Protein AF-A0A2S9FFN8-F1 (afdb_monomer_lite)

pLDDT: mean 70.82, std 11.22, range [46.5, 88.94]

Structure (m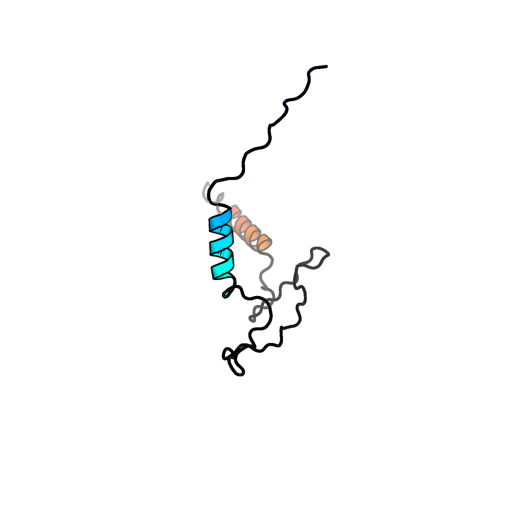mCIF, N/CA/C/O backbone):
data_AF-A0A2S9FFN8-F1
#
_entry.id   AF-A0A2S9FFN8-F1
#
loop_
_atom_site.group_PDB
_atom_site.id
_atom_site.type_symbol
_atom_site.label_atom_id
_atom_site.label_alt_id
_atom_site.label_comp_id
_atom_site.label_asym_id
_atom_site.label_entity_id
_atom_site.label_seq_id
_atom_site.pdbx_PDB_ins_code
_atom_site.Cartn_x
_atom_site.Cartn_y
_atom_site.Cartn_z
_atom_site.occupancy
_atom_site.B_iso_or_equiv
_atom_site.auth_seq_id
_atom_site.auth_comp_id
_atom_site.auth_asym_id
_atom_site.auth_atom_id
_atom_site.pdbx_PDB_model_num
ATOM 1 N N . ARG A 1 1 ? 31.516 -6.766 43.003 1.00 46.50 1 ARG A N 1
ATOM 2 C CA . ARG A 1 1 ? 30.332 -6.812 42.110 1.00 46.50 1 ARG A CA 1
ATOM 3 C C . ARG A 1 1 ? 29.545 -5.545 42.404 1.00 46.50 1 ARG A C 1
ATOM 5 O O . ARG A 1 1 ? 29.087 -5.429 43.527 1.00 46.50 1 ARG A O 1
ATOM 12 N N . ALA A 1 2 ? 29.516 -4.569 41.496 1.00 56.12 2 ALA A N 1
ATOM 13 C CA . ALA A 1 2 ? 28.693 -3.374 41.688 1.00 56.12 2 ALA A CA 1
ATOM 14 C C . ALA A 1 2 ? 27.260 -3.698 41.244 1.00 56.12 2 ALA A C 1
ATOM 16 O O . ALA A 1 2 ? 27.075 -4.288 40.179 1.00 56.12 2 ALA A O 1
ATOM 17 N N . GLU A 1 3 ? 26.281 -3.393 42.090 1.00 70.94 3 GLU A N 1
ATOM 18 C CA . GLU A 1 3 ? 24.859 -3.584 41.806 1.00 70.94 3 GLU A CA 1
ATOM 19 C C . GLU A 1 3 ? 24.412 -2.558 40.754 1.00 70.94 3 GLU A C 1
ATOM 21 O O . GLU A 1 3 ? 24.772 -1.382 40.826 1.00 70.94 3 GLU A O 1
ATOM 26 N N . GLY A 1 4 ? 23.710 -3.027 39.718 1.00 75.62 4 GLY A N 1
ATOM 27 C CA . GLY A 1 4 ? 23.236 -2.182 38.620 1.00 75.62 4 GLY A CA 1
ATOM 28 C C . GLY A 1 4 ? 22.108 -1.239 39.060 1.00 75.62 4 GLY A C 1
ATOM 29 O O . GLY A 1 4 ? 21.458 -1.498 40.073 1.00 75.62 4 GLY A O 1
ATOM 30 N N . PRO A 1 5 ? 21.851 -0.152 38.311 1.00 75.06 5 PRO A N 1
ATOM 31 C CA . PRO A 1 5 ? 20.849 0.835 38.693 1.00 75.06 5 PRO A CA 1
ATOM 32 C C . PRO A 1 5 ? 19.449 0.210 38.714 1.00 75.06 5 PRO A C 1
ATOM 34 O O . PRO A 1 5 ? 18.995 -0.364 37.724 1.00 75.06 5 PRO A O 1
ATOM 37 N N . THR A 1 6 ? 18.758 0.339 39.845 1.00 78.94 6 THR A N 1
ATOM 38 C CA . THR A 1 6 ? 17.366 -0.085 40.007 1.00 78.94 6 THR A CA 1
ATOM 39 C C . THR A 1 6 ? 16.441 1.095 39.708 1.00 78.94 6 THR A C 1
ATOM 41 O O . THR A 1 6 ? 16.622 2.197 40.224 1.00 78.94 6 THR A O 1
ATOM 44 N N . VAL A 1 7 ? 15.457 0.888 38.828 1.00 81.12 7 VAL A N 1
ATOM 45 C CA . VAL A 1 7 ? 14.468 1.916 38.471 1.00 81.12 7 VAL A CA 1
ATOM 46 C C . VAL A 1 7 ? 13.196 1.678 39.277 1.00 81.12 7 VAL A C 1
ATOM 48 O O . VAL A 1 7 ? 12.654 0.574 39.281 1.00 81.12 7 VAL A O 1
ATOM 51 N N . ALA A 1 8 ? 12.726 2.718 39.963 1.00 83.44 8 ALA A N 1
ATOM 52 C CA . ALA A 1 8 ? 11.488 2.685 40.732 1.00 83.44 8 ALA A CA 1
ATOM 53 C C . ALA A 1 8 ? 10.242 2.754 39.832 1.00 83.44 8 ALA A C 1
ATOM 55 O O . ALA A 1 8 ? 10.257 3.366 38.760 1.00 83.44 8 ALA A O 1
ATOM 56 N N . ALA A 1 9 ? 9.145 2.153 40.302 1.00 82.56 9 ALA A N 1
ATOM 57 C CA . ALA A 1 9 ? 7.850 2.217 39.637 1.00 82.56 9 ALA A CA 1
ATOM 58 C C . ALA A 1 9 ? 7.331 3.663 39.599 1.00 82.56 9 ALA A C 1
ATOM 60 O O . ALA A 1 9 ? 7.294 4.348 40.622 1.00 82.56 9 ALA A O 1
ATOM 61 N N . GLN A 1 10 ? 6.928 4.118 38.413 1.00 84.44 10 GLN A N 1
ATOM 62 C CA . GLN A 1 10 ? 6.336 5.441 38.232 1.00 84.44 10 GLN A CA 1
ATOM 63 C C . GLN A 1 10 ? 4.843 5.413 38.589 1.00 84.44 10 GLN A C 1
ATOM 65 O O . GLN A 1 10 ? 4.156 4.447 38.242 1.00 84.44 10 GLN A O 1
ATOM 70 N N . PRO A 1 11 ? 4.325 6.454 39.265 1.00 86.00 11 PRO A N 1
ATOM 71 C CA . PRO A 1 11 ? 2.904 6.560 39.555 1.00 86.00 11 PRO A CA 1
ATOM 72 C C . PRO A 1 11 ? 2.096 6.753 38.268 1.00 86.00 11 PRO A C 1
ATOM 74 O O . PRO A 1 11 ? 2.580 7.306 37.279 1.00 86.00 11 PRO A O 1
ATOM 77 N N . ALA A 1 12 ? 0.841 6.304 38.293 1.00 84.25 12 ALA A N 1
ATOM 78 C CA . ALA A 1 12 ? -0.073 6.517 37.181 1.00 84.25 12 ALA A CA 1
ATOM 79 C C . ALA A 1 12 ? -0.319 8.026 36.963 1.00 84.25 12 ALA A C 1
ATOM 81 O O . ALA A 1 12 ? -0.448 8.768 37.943 1.00 84.25 12 ALA A O 1
ATOM 82 N N . PRO A 1 13 ? -0.409 8.488 35.703 1.00 84.19 13 PRO A N 1
ATOM 83 C CA . PRO A 1 13 ? -0.687 9.886 35.410 1.00 84.19 13 PRO A CA 1
ATOM 84 C C . PRO A 1 13 ? -2.099 10.265 35.869 1.00 84.19 13 PRO A C 1
ATOM 86 O O . PRO A 1 13 ? -3.051 9.486 35.742 1.00 84.19 13 PRO A O 1
ATOM 89 N N . SER A 1 14 ? -2.242 11.488 36.378 1.00 88.31 14 SER A N 1
ATOM 90 C CA . SER A 1 14 ? -3.552 12.072 36.657 1.00 88.31 14 SER A CA 1
ATOM 91 C C . SER A 1 14 ? -4.384 12.155 35.370 1.00 88.31 14 SER A C 1
ATOM 93 O O . SER A 1 14 ? -3.854 12.348 34.278 1.00 88.31 14 SER A O 1
ATOM 95 N N . GLY A 1 15 ? -5.701 11.962 35.487 1.00 87.62 15 GLY A N 1
ATOM 96 C CA . GLY A 1 15 ? -6.627 12.031 34.349 1.00 87.62 15 GLY A CA 1
ATOM 97 C C . GLY A 1 15 ? -6.752 10.751 33.511 1.00 87.62 15 GLY A C 1
ATOM 98 O O . GLY A 1 15 ? -7.583 10.710 32.608 1.00 87.62 15 GLY A O 1
ATOM 99 N N . LEU A 1 16 ? -6.014 9.671 33.816 1.00 87.62 16 LEU A N 1
ATOM 100 C CA . LEU A 1 16 ? -6.150 8.389 33.097 1.00 87.62 16 LEU A CA 1
ATOM 101 C C . LEU A 1 16 ? -7.584 7.832 33.178 1.00 87.62 16 LEU A C 1
ATOM 103 O O . LEU A 1 16 ? -8.125 7.355 32.181 1.00 87.62 16 LEU A O 1
ATOM 107 N N . ALA A 1 17 ? -8.220 7.937 34.347 1.00 86.94 17 ALA A N 1
ATOM 108 C CA . ALA A 1 17 ? -9.593 7.478 34.556 1.00 86.94 17 ALA A CA 1
ATOM 109 C C . ALA A 1 17 ? -10.627 8.329 33.795 1.00 86.94 17 ALA A C 1
ATOM 111 O O . ALA A 1 17 ? -11.549 7.783 33.193 1.00 86.94 17 ALA A O 1
ATOM 112 N N . GLU A 1 18 ? -10.457 9.653 33.773 1.00 88.94 18 GLU A N 1
ATOM 113 C CA . GLU A 1 18 ? -11.331 10.569 33.028 1.00 88.94 18 GLU A CA 1
ATOM 114 C C . GLU A 1 18 ? -11.183 10.379 31.518 1.00 88.94 18 GLU A C 1
ATOM 116 O O . GLU A 1 18 ? -12.181 10.357 30.803 1.00 88.94 18 GLU A O 1
ATOM 121 N N . PHE A 1 19 ? -9.958 10.156 31.034 1.00 85.69 19 PHE A N 1
ATOM 122 C CA . PHE A 1 19 ? -9.702 9.800 29.641 1.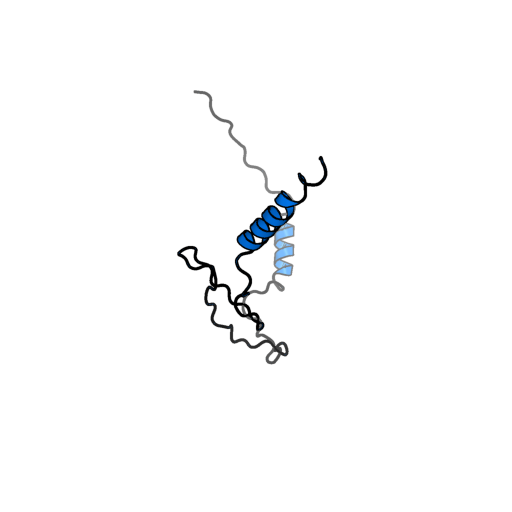00 85.69 19 PHE A CA 1
ATOM 123 C C . PHE A 1 19 ? -10.387 8.482 29.262 1.00 85.69 19 PHE A C 1
ATOM 125 O O . PHE A 1 19 ? -11.061 8.416 28.236 1.00 85.69 19 PHE A O 1
ATOM 132 N N . ALA A 1 20 ? -10.271 7.448 30.102 1.00 84.31 20 ALA A N 1
ATOM 133 C CA . ALA A 1 20 ? -10.945 6.172 29.873 1.00 84.31 20 ALA A CA 1
ATOM 134 C C . ALA A 1 20 ? -12.477 6.328 29.868 1.00 84.31 20 ALA A C 1
ATOM 136 O O . ALA A 1 20 ? -13.152 5.753 29.015 1.00 84.31 20 ALA A O 1
ATOM 137 N N . ALA A 1 21 ? -13.025 7.149 30.768 1.00 83.81 21 ALA A N 1
ATOM 138 C CA . ALA A 1 21 ? -14.450 7.459 30.803 1.00 83.81 21 ALA A CA 1
ATOM 139 C C . ALA A 1 21 ? -14.903 8.235 29.553 1.00 83.81 21 ALA A C 1
ATOM 141 O O . ALA A 1 21 ? -15.912 7.879 28.949 1.00 83.81 21 ALA A O 1
ATOM 142 N N . ALA A 1 22 ? -14.144 9.241 29.111 1.00 81.62 22 ALA A N 1
ATOM 143 C CA . ALA A 1 22 ? -14.428 10.000 27.894 1.00 81.62 22 ALA A CA 1
ATOM 144 C C . ALA A 1 22 ? -14.353 9.119 26.634 1.00 81.62 22 ALA A C 1
ATOM 146 O O . ALA A 1 22 ? -15.233 9.190 25.774 1.00 81.62 22 ALA A O 1
ATOM 147 N N . ALA A 1 23 ? -13.361 8.228 26.558 1.00 76.56 23 ALA A N 1
ATOM 148 C CA . ALA A 1 23 ? -13.243 7.243 25.488 1.00 76.56 23 ALA A CA 1
ATOM 149 C C . ALA A 1 23 ? -14.413 6.245 25.500 1.00 76.56 23 ALA A C 1
ATOM 151 O O . ALA A 1 23 ? -14.917 5.882 24.440 1.00 76.56 23 ALA A O 1
ATOM 152 N N . ALA A 1 24 ? -14.905 5.845 26.678 1.00 71.69 24 ALA A N 1
ATOM 153 C CA . ALA A 1 24 ? -16.086 4.993 26.804 1.00 71.69 24 ALA A CA 1
ATOM 154 C C . ALA A 1 24 ? -17.377 5.697 26.342 1.00 71.69 24 ALA A C 1
ATOM 156 O O . ALA A 1 24 ? -18.215 5.065 25.704 1.00 71.69 24 ALA A O 1
ATOM 157 N N . GLN A 1 25 ? -17.523 7.008 26.573 1.00 69.50 25 GLN A N 1
ATOM 158 C CA . GLN A 1 25 ? -18.645 7.793 26.028 1.00 69.50 25 GLN A CA 1
ATOM 159 C C . GLN A 1 25 ? -18.576 7.913 24.494 1.00 69.50 25 GLN A C 1
ATOM 161 O O . GLN A 1 25 ? -19.599 7.930 23.813 1.00 69.50 25 GLN A O 1
ATOM 166 N N . GLN A 1 26 ? -17.366 7.936 23.932 1.00 60.81 26 GLN A N 1
ATOM 167 C CA . GLN A 1 26 ? -17.125 7.905 22.486 1.00 60.81 26 GLN A CA 1
ATOM 168 C C . GLN A 1 26 ? -17.177 6.485 21.899 1.00 60.81 26 GLN A C 1
ATOM 170 O O . GLN A 1 26 ? -17.240 6.327 20.680 1.00 60.81 26 GLN A O 1
ATOM 175 N N . ALA A 1 27 ? -17.202 5.439 22.732 1.00 54.62 27 ALA A N 1
ATOM 176 C CA . ALA A 1 27 ? -17.254 4.048 22.287 1.00 54.62 27 ALA A CA 1
ATOM 177 C C . ALA A 1 27 ? -18.606 3.662 21.652 1.00 54.62 27 ALA A C 1
ATOM 179 O O . ALA A 1 27 ? -18.712 2.606 21.036 1.00 54.62 27 ALA A O 1
ATOM 180 N N . GLY A 1 28 ? -19.617 4.537 21.708 1.00 53.41 28 GLY A N 1
ATOM 181 C CA . GLY A 1 28 ? -20.808 4.442 20.853 1.00 53.41 28 GLY A CA 1
ATOM 182 C C . GLY A 1 28 ? -20.557 4.819 19.381 1.00 53.41 28 GLY A C 1
ATOM 183 O O . GLY A 1 28 ? -21.427 4.606 18.538 1.00 53.41 28 GLY A O 1
ATOM 184 N N . ALA A 1 29 ? -19.381 5.372 19.062 1.00 54.12 29 ALA A N 1
ATOM 185 C CA . ALA A 1 29 ? -18.979 5.821 17.728 1.00 54.12 29 ALA A CA 1
ATOM 186 C C . ALA A 1 29 ? -17.768 5.060 1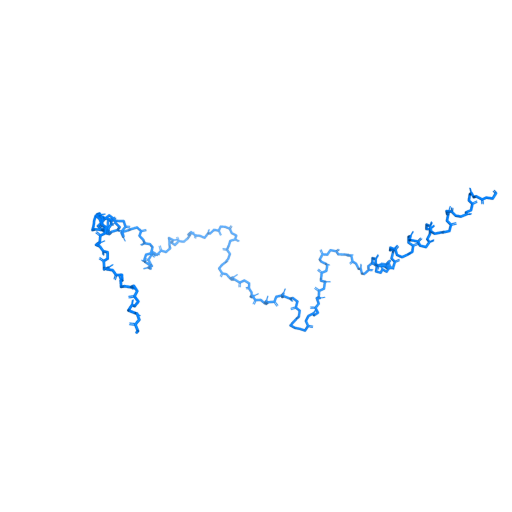7.153 1.00 54.12 29 ALA A C 1
ATOM 188 O O . ALA A 1 29 ? -17.318 5.380 16.052 1.00 54.12 29 ALA A O 1
ATOM 189 N N . VAL A 1 30 ? -17.239 4.044 17.846 1.00 52.69 30 VAL A N 1
ATOM 190 C CA . VAL A 1 30 ? -16.251 3.146 17.235 1.00 52.69 30 VAL A CA 1
ATOM 191 C C . VAL A 1 30 ? -16.973 2.112 16.383 1.00 52.69 30 VAL A C 1
ATOM 193 O O . VAL A 1 30 ? -17.953 1.506 16.804 1.00 52.69 30 VAL A O 1
ATOM 196 N N . ALA A 1 31 ? -16.487 1.940 15.155 1.00 56.44 31 ALA A N 1
ATOM 197 C CA . ALA A 1 31 ? -16.981 1.023 14.135 1.00 56.44 31 ALA A CA 1
ATOM 198 C C . ALA A 1 31 ? -16.769 -0.455 14.525 1.00 56.44 31 ALA A C 1
ATOM 200 O O . ALA A 1 31 ? -16.089 -1.220 13.839 1.00 56.44 31 ALA A O 1
ATOM 201 N N . THR A 1 32 ? -17.330 -0.880 15.651 1.00 54.78 32 THR A N 1
ATOM 202 C CA . THR A 1 32 ? -17.358 -2.275 16.062 1.00 54.78 32 THR A CA 1
ATOM 203 C C . THR A 1 32 ? -18.427 -2.989 15.239 1.00 54.78 32 THR A C 1
ATOM 205 O O . THR A 1 32 ? -19.622 -2.876 15.467 1.00 54.78 32 THR A O 1
ATOM 208 N N . LYS A 1 33 ? -17.933 -3.665 14.195 1.00 57.22 33 LYS A N 1
ATOM 209 C CA . LYS A 1 33 ? -18.492 -4.839 13.504 1.00 57.22 33 LYS A CA 1
ATOM 210 C C . LYS A 1 33 ? -20.025 -4.869 13.355 1.00 57.22 33 LYS A C 1
ATOM 212 O O . LYS A 1 33 ? -20.744 -5.264 14.259 1.00 57.22 33 LYS A O 1
ATOM 217 N N . GLN A 1 34 ? -20.459 -4.604 12.119 1.00 57.44 34 GLN A N 1
ATOM 218 C CA . GLN A 1 34 ? -21.834 -4.656 11.604 1.00 57.44 34 GLN A CA 1
ATOM 219 C C . GLN A 1 34 ? -22.740 -3.477 11.974 1.00 57.44 34 GLN A C 1
ATOM 221 O O . GLN A 1 34 ? -23.821 -3.633 12.532 1.00 57.44 34 GLN A O 1
ATOM 226 N N . ARG A 1 35 ? -22.395 -2.289 11.473 1.00 56.53 35 ARG A N 1
ATOM 227 C CA . ARG A 1 35 ? -23.465 -1.460 10.908 1.00 56.53 35 ARG A CA 1
ATOM 228 C C . ARG A 1 35 ? -23.872 -2.133 9.589 1.00 56.53 35 ARG A C 1
ATOM 230 O O . ARG A 1 35 ? -22.976 -2.318 8.760 1.00 56.53 35 ARG A O 1
ATOM 237 N N . PRO A 1 36 ? -25.142 -2.533 9.370 1.00 59.28 36 PRO A N 1
ATOM 238 C CA . PRO A 1 36 ? -25.565 -2.953 8.042 1.00 59.28 36 PRO A CA 1
ATOM 239 C C . PRO A 1 36 ? -25.241 -1.793 7.107 1.00 59.28 36 PRO A C 1
ATOM 241 O O . PRO A 1 36 ? -25.695 -0.667 7.333 1.00 59.28 36 PRO A O 1
ATOM 244 N N . ALA A 1 37 ? -24.369 -2.039 6.125 1.00 63.22 37 ALA A N 1
ATOM 245 C CA . ALA A 1 37 ? -24.126 -1.057 5.087 1.00 63.22 37 ALA A CA 1
ATOM 246 C C . ALA A 1 37 ? -25.509 -0.674 4.535 1.00 63.22 37 ALA A C 1
ATOM 248 O O . ALA A 1 37 ? -26.290 -1.582 4.232 1.00 63.22 37 ALA A O 1
ATOM 249 N N . PRO A 1 38 ? -25.868 0.618 4.489 1.00 63.78 38 PRO A N 1
ATOM 250 C CA . PRO A 1 38 ? -27.152 1.037 3.943 1.00 63.78 38 PRO A CA 1
ATOM 251 C C . PRO A 1 38 ? -27.324 0.398 2.564 1.00 63.78 38 PRO A C 1
ATOM 253 O O . PRO A 1 38 ? -26.512 0.619 1.659 1.00 63.78 38 PRO A O 1
ATOM 256 N N . ALA A 1 39 ? -28.332 -0.468 2.446 1.00 63.72 39 ALA A N 1
ATOM 257 C CA . ALA A 1 39 ? -28.581 -1.230 1.236 1.00 63.72 39 ALA A CA 1
ATOM 258 C C . ALA A 1 39 ? -28.755 -0.245 0.072 1.00 63.72 39 ALA A C 1
ATOM 260 O O . ALA A 1 39 ? -29.656 0.588 0.090 1.00 63.72 39 ALA A O 1
ATOM 261 N N . GLY A 1 40 ? -27.849 -0.300 -0.907 1.00 66.94 40 GLY A N 1
ATOM 262 C CA . GLY A 1 40 ? -27.900 0.547 -2.102 1.00 66.94 40 GLY A CA 1
ATOM 263 C C . GLY A 1 40 ? -26.881 1.688 -2.174 1.00 66.94 40 GLY A C 1
ATOM 264 O O . GLY A 1 40 ? -26.791 2.322 -3.222 1.00 66.94 40 GLY A O 1
ATOM 265 N N . LEU A 1 41 ? -26.053 1.928 -1.148 1.00 69.31 41 LEU A N 1
ATOM 266 C CA . LEU A 1 41 ? -24.901 2.833 -1.281 1.00 69.31 41 LEU A CA 1
ATOM 267 C C . LEU A 1 41 ? -23.741 2.116 -1.988 1.00 69.31 41 LEU A C 1
ATOM 269 O O . LEU A 1 41 ? -22.775 1.677 -1.370 1.00 69.31 41 LEU A O 1
ATOM 273 N N . ARG A 1 42 ? -23.855 1.978 -3.311 1.00 71.44 42 ARG A N 1
ATOM 274 C CA . ARG A 1 42 ? -22.736 1.613 -4.186 1.00 71.44 42 ARG A CA 1
ATOM 275 C C . ARG A 1 42 ? -22.172 2.878 -4.811 1.00 71.44 42 ARG A C 1
ATOM 277 O O . ARG A 1 42 ? -22.908 3.654 -5.421 1.00 71.44 42 ARG A O 1
ATOM 284 N N . ALA A 1 43 ? -20.868 3.096 -4.659 1.00 74.69 43 ALA A N 1
ATOM 285 C CA . ALA A 1 43 ? -20.192 4.154 -5.391 1.00 74.69 43 ALA A CA 1
ATOM 286 C C . ALA A 1 43 ? -20.311 3.857 -6.893 1.00 74.69 43 ALA A C 1
ATOM 288 O O . ALA A 1 43 ? -19.972 2.764 -7.349 1.00 74.69 43 ALA A O 1
ATOM 289 N N . LYS A 1 44 ? -20.826 4.815 -7.668 1.00 80.19 44 LYS A N 1
ATOM 290 C CA . LYS A 1 44 ? -20.961 4.669 -9.120 1.00 80.19 44 LYS A CA 1
ATOM 291 C C . LYS A 1 44 ? -19.576 4.413 -9.723 1.00 80.19 44 LYS A C 1
ATOM 293 O O . LYS A 1 44 ? -18.713 5.280 -9.651 1.00 80.19 44 LYS A O 1
ATOM 298 N N . GLY A 1 45 ? -19.389 3.236 -10.318 1.00 76.62 45 GLY A N 1
ATOM 299 C CA . GLY A 1 45 ? -18.132 2.840 -10.959 1.00 76.62 45 GLY A CA 1
ATOM 300 C C . GLY A 1 45 ? -17.168 2.019 -10.096 1.00 76.62 45 GLY A C 1
ATOM 301 O O . GLY A 1 45 ? -16.073 1.741 -10.571 1.00 76.62 45 GLY A O 1
ATOM 302 N N . ILE A 1 46 ? -17.546 1.614 -8.876 1.00 75.81 46 ILE A N 1
ATOM 303 C CA . ILE A 1 46 ? -16.795 0.616 -8.096 1.00 75.81 46 ILE A CA 1
ATOM 304 C C . ILE A 1 46 ? -17.589 -0.690 -8.086 1.00 75.81 46 ILE A C 1
ATOM 306 O O . ILE A 1 46 ? -18.689 -0.747 -7.535 1.00 75.81 46 ILE A O 1
ATOM 310 N N . ASP A 1 47 ? -17.026 -1.716 -8.716 1.00 78.62 47 ASP A N 1
ATOM 311 C CA . ASP A 1 47 ? -17.482 -3.097 -8.585 1.00 78.62 47 ASP A CA 1
ATOM 312 C C . ASP A 1 47 ? -16.727 -3.763 -7.420 1.00 78.62 47 ASP A C 1
ATOM 314 O O . ASP A 1 47 ? -15.556 -3.461 -7.187 1.00 78.62 47 ASP A O 1
ATOM 318 N N . ASP A 1 48 ? -17.383 -4.659 -6.682 1.00 74.88 48 ASP A N 1
ATOM 319 C CA . ASP A 1 48 ? -16.755 -5.388 -5.565 1.00 74.88 48 ASP A CA 1
ATOM 320 C C . ASP A 1 48 ? -15.824 -6.506 -6.051 1.00 74.88 48 ASP A C 1
ATOM 322 O O . ASP A 1 48 ? -15.113 -7.128 -5.257 1.00 74.88 48 ASP A O 1
ATOM 326 N N . SER A 1 49 ? -15.827 -6.787 -7.354 1.00 80.25 49 SER A N 1
ATOM 327 C CA . SER A 1 49 ? -14.907 -7.735 -7.960 1.00 80.25 49 SER A CA 1
ATOM 328 C C . SER A 1 49 ? -13.496 -7.146 -8.012 1.00 80.25 49 SER A C 1
ATOM 330 O O . SER A 1 49 ? -13.139 -6.422 -8.943 1.00 80.25 49 SER A O 1
ATOM 332 N N . ALA A 1 50 ? -12.661 -7.488 -7.029 1.00 77.06 50 ALA A N 1
ATOM 333 C CA . ALA A 1 50 ? -11.236 -7.186 -7.090 1.00 77.06 50 ALA A CA 1
ATOM 334 C C . ALA A 1 50 ? -10.595 -7.910 -8.296 1.00 77.06 50 ALA A C 1
ATOM 336 O O . ALA A 1 50 ? -10.832 -9.109 -8.480 1.00 77.06 50 ALA A O 1
ATOM 337 N N . PRO A 1 51 ? -9.783 -7.226 -9.124 1.00 78.50 51 PRO A N 1
ATOM 338 C CA . PRO A 1 51 ? -9.034 -7.896 -10.178 1.00 78.50 51 PRO A CA 1
ATOM 339 C C . PRO A 1 51 ? -8.063 -8.921 -9.568 1.00 78.50 51 PRO A C 1
ATOM 341 O O . PRO A 1 51 ? -7.583 -8.714 -8.447 1.00 78.50 51 PRO A O 1
ATOM 344 N N . PRO A 1 52 ? -7.749 -10.019 -10.282 1.00 79.81 52 PRO A N 1
ATOM 345 C CA . PRO A 1 52 ? -6.778 -10.993 -9.807 1.00 79.81 52 PRO A CA 1
ATOM 346 C C . PRO A 1 52 ? -5.440 -10.291 -9.560 1.00 79.81 52 PRO A C 1
ATOM 348 O O . PRO A 1 52 ? -4.843 -9.703 -10.462 1.00 79.81 52 PRO A O 1
ATOM 351 N N . LEU A 1 53 ? -4.989 -10.333 -8.309 1.00 80.56 53 LEU A N 1
ATOM 352 C CA . LEU A 1 53 ? -3.714 -9.772 -7.879 1.00 80.56 53 LEU A CA 1
ATOM 353 C C . LEU A 1 53 ? -2.592 -10.712 -8.325 1.00 80.56 53 LEU A C 1
ATOM 355 O O . LEU A 1 53 ? -2.094 -11.523 -7.549 1.00 80.56 53 LEU A O 1
ATOM 359 N N . THR A 1 54 ? -2.208 -10.629 -9.595 1.00 82.81 54 THR A N 1
ATOM 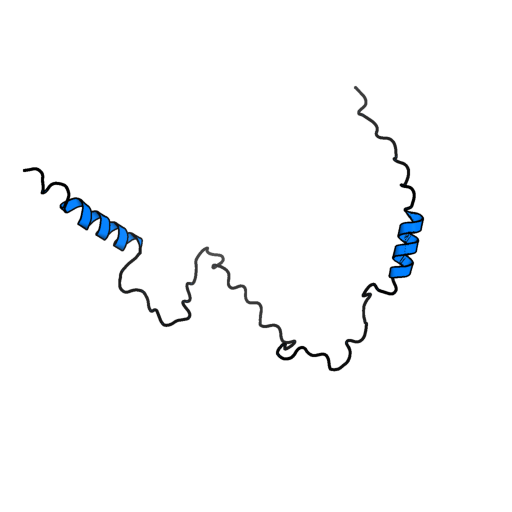360 C CA . THR A 1 54 ? -0.978 -11.258 -10.075 1.00 82.81 54 THR A CA 1
ATOM 361 C C . THR A 1 54 ? 0.191 -10.330 -9.770 1.00 82.81 54 THR A C 1
ATOM 363 O O . THR A 1 54 ? 0.173 -9.150 -10.125 1.00 82.81 54 THR A O 1
ATOM 366 N N . TYR A 1 55 ? 1.215 -10.853 -9.095 1.00 74.25 55 TYR A N 1
ATOM 367 C CA . TYR A 1 55 ? 2.459 -10.125 -8.881 1.00 74.25 55 TYR A CA 1
ATOM 368 C C . TYR A 1 55 ? 3.152 -9.910 -10.230 1.00 74.25 55 TYR A C 1
ATOM 370 O O . TYR A 1 55 ? 3.721 -10.830 -10.805 1.00 74.25 55 TYR A O 1
ATOM 378 N N . SER A 1 56 ? 3.080 -8.683 -10.741 1.00 75.81 56 SER A N 1
ATOM 379 C CA . SER A 1 56 ? 3.835 -8.230 -11.911 1.00 75.81 56 SER A CA 1
ATOM 380 C C . SER A 1 56 ? 5.082 -7.471 -11.450 1.00 75.81 56 SER A C 1
ATOM 382 O O . SER A 1 56 ? 5.262 -6.293 -11.767 1.00 75.81 56 SER A O 1
ATOM 384 N N . GLY A 1 57 ? 5.910 -8.110 -10.625 1.00 75.75 57 GLY A N 1
ATOM 385 C CA . GLY A 1 57 ? 7.257 -7.616 -10.347 1.00 75.75 57 GLY A CA 1
ATOM 386 C C . GLY A 1 57 ? 8.242 -8.044 -11.435 1.00 75.75 57 GLY A C 1
ATOM 387 O O . GLY A 1 57 ? 7.871 -8.794 -12.339 1.00 75.75 57 GLY A O 1
ATOM 388 N N . PRO A 1 58 ? 9.506 -7.594 -11.363 1.00 76.12 58 PRO A N 1
ATOM 389 C CA . PRO A 1 58 ? 10.586 -8.263 -12.078 1.00 76.12 58 PRO A CA 1
ATOM 390 C C . PRO A 1 58 ? 10.515 -9.763 -11.790 1.00 76.12 58 PRO A C 1
ATOM 392 O O . PRO A 1 58 ? 10.140 -10.152 -10.679 1.00 76.12 58 PRO A O 1
ATOM 395 N N . SER A 1 59 ? 10.879 -10.588 -12.765 1.00 71.88 59 SER A N 1
ATOM 396 C CA . SER A 1 59 ? 11.005 -12.025 -12.551 1.00 71.88 59 SER A CA 1
ATOM 397 C C . SER A 1 59 ? 11.856 -12.268 -11.308 1.00 71.88 59 SER A C 1
ATOM 399 O O . SER A 1 59 ? 12.822 -11.538 -11.065 1.00 71.88 59 SER A O 1
ATOM 401 N N . GLU A 1 60 ? 11.535 -13.303 -10.539 1.00 73.25 60 GLU A N 1
ATOM 402 C CA . GLU A 1 60 ? 12.337 -13.702 -9.373 1.00 73.25 60 GLU A CA 1
ATOM 403 C C . GLU A 1 60 ? 13.807 -13.981 -9.763 1.00 73.25 60 GLU A C 1
ATOM 405 O O . GLU A 1 60 ? 14.712 -13.815 -8.949 1.00 73.25 60 GLU A O 1
ATOM 410 N N . ASP A 1 61 ? 14.050 -14.266 -11.050 1.00 78.44 61 ASP A N 1
ATOM 411 C CA . ASP A 1 61 ? 15.363 -14.418 -11.692 1.00 78.44 61 ASP A CA 1
ATOM 412 C C . ASP A 1 61 ? 16.107 -13.091 -11.970 1.00 78.44 61 ASP A C 1
ATOM 414 O O . ASP A 1 61 ? 17.190 -13.080 -12.558 1.00 78.44 61 ASP A O 1
ATOM 418 N N . GLY A 1 62 ? 15.524 -11.944 -11.611 1.00 67.88 62 GLY A N 1
ATOM 419 C CA . GLY A 1 62 ? 16.084 -10.612 -11.858 1.00 67.88 62 GLY A CA 1
ATOM 420 C C . GLY A 1 62 ? 15.939 -10.105 -13.299 1.00 67.88 62 GLY A C 1
ATOM 421 O O . GLY A 1 62 ? 16.524 -9.077 -13.649 1.00 67.88 62 GLY A O 1
ATOM 422 N N . SER A 1 63 ? 15.167 -10.792 -14.146 1.00 66.81 63 SER A N 1
ATOM 423 C CA . SER A 1 63 ? 14.834 -10.321 -15.493 1.00 66.81 63 SER A CA 1
ATOM 424 C C . SER A 1 63 ? 13.634 -9.363 -15.467 1.00 66.81 63 SER A C 1
ATOM 426 O O . SER A 1 63 ? 12.747 -9.459 -14.623 1.00 66.81 63 SER A O 1
ATOM 428 N N . VAL A 1 64 ? 13.626 -8.377 -16.366 1.00 68.44 64 VAL A N 1
ATOM 429 C CA . VAL A 1 64 ? 12.579 -7.345 -16.439 1.00 68.44 64 VAL A CA 1
ATOM 430 C C . VAL A 1 64 ? 11.879 -7.448 -17.790 1.00 68.44 64 VAL A C 1
ATOM 432 O O . VAL A 1 64 ? 12.495 -7.198 -18.826 1.00 68.44 64 VAL A O 1
ATOM 435 N N . GLU A 1 65 ? 10.588 -7.777 -17.777 1.00 66.88 65 GLU A N 1
ATOM 436 C CA . GLU A 1 65 ? 9.720 -7.748 -18.957 1.00 66.88 65 GLU A CA 1
ATOM 437 C C . GLU A 1 65 ? 9.296 -6.292 -19.232 1.00 66.88 65 GLU A C 1
ATOM 439 O O . GLU A 1 65 ? 8.603 -5.666 -18.429 1.00 66.88 65 GLU A O 1
ATOM 444 N N . ILE A 1 66 ? 9.729 -5.704 -20.354 1.00 70.81 66 ILE A N 1
ATOM 445 C CA . ILE A 1 66 ? 9.364 -4.325 -20.723 1.00 70.81 66 ILE A CA 1
ATOM 446 C C . ILE A 1 66 ? 8.195 -4.362 -21.709 1.00 70.81 66 ILE A C 1
ATOM 448 O O . ILE A 1 66 ? 8.386 -4.361 -22.928 1.00 70.81 66 ILE A O 1
ATOM 452 N N . THR A 1 67 ? 6.970 -4.321 -21.193 1.00 69.62 67 THR A N 1
ATOM 453 C CA . THR A 1 67 ? 5.769 -4.147 -22.017 1.00 69.62 67 THR A CA 1
ATOM 454 C C . THR A 1 67 ? 5.519 -2.658 -22.266 1.00 69.62 67 THR A C 1
ATOM 456 O O . THR A 1 67 ? 5.148 -1.914 -21.359 1.00 69.62 67 THR A O 1
ATOM 459 N N . ARG A 1 68 ? 5.718 -2.188 -23.503 1.00 70.00 68 ARG A N 1
ATOM 460 C CA . ARG A 1 68 ? 5.355 -0.820 -23.913 1.00 70.00 68 ARG A CA 1
ATOM 461 C C . ARG A 1 68 ? 3.932 -0.807 -24.469 1.00 70.00 68 ARG A C 1
ATOM 463 O O . ARG A 1 68 ? 3.718 -1.146 -25.630 1.00 70.00 68 ARG A O 1
ATOM 470 N N . SER A 1 69 ? 2.963 -0.390 -23.656 1.00 60.62 69 SER A N 1
ATOM 471 C CA . SER A 1 69 ? 1.588 -0.140 -24.101 1.00 60.62 69 SER A CA 1
ATOM 472 C C . SER A 1 69 ? 1.530 1.166 -24.898 1.00 60.62 69 SER A C 1
ATOM 474 O O . SER A 1 69 ? 1.336 2.249 -24.348 1.00 60.62 69 SER A O 1
ATOM 476 N N . GLY A 1 70 ? 1.766 1.059 -26.202 1.00 58.66 70 GLY A N 1
ATOM 477 C CA . GLY A 1 70 ? 1.686 2.179 -27.131 1.00 58.66 70 GLY A CA 1
ATOM 478 C C . GLY A 1 70 ? 2.663 2.019 -28.279 1.00 58.66 70 GLY A C 1
ATOM 479 O O . GLY A 1 70 ? 3.696 2.672 -28.262 1.00 58.66 70 GLY A O 1
ATOM 480 N N . GLY A 1 71 ? 2.348 1.127 -29.228 1.00 54.19 71 GLY A N 1
ATOM 481 C CA . GLY A 1 71 ? 2.784 1.117 -30.640 1.00 54.19 71 GLY A CA 1
ATOM 482 C C . GLY A 1 71 ? 4.270 1.280 -30.997 1.00 54.19 71 GLY A C 1
ATOM 483 O O . GLY A 1 71 ? 4.610 1.312 -32.174 1.00 54.19 71 GLY A O 1
ATOM 484 N N . GLY A 1 72 ? 5.169 1.402 -30.030 1.00 57.12 72 GLY A N 1
ATOM 485 C CA . GLY A 1 72 ? 6.589 1.598 -30.239 1.00 57.12 72 GLY A CA 1
ATOM 486 C C . GLY A 1 72 ? 7.268 0.248 -30.239 1.00 57.12 72 GLY A C 1
ATOM 487 O O . GLY A 1 72 ? 7.758 -0.193 -29.197 1.00 57.12 72 GLY A O 1
ATOM 488 N N . GLY A 1 73 ? 7.292 -0.398 -31.407 1.00 61.34 73 GLY A N 1
ATOM 489 C CA . GLY A 1 73 ? 8.169 -1.537 -31.661 1.00 61.34 73 GLY A CA 1
ATOM 490 C C . GLY A 1 73 ? 9.619 -1.230 -31.252 1.00 61.34 73 GLY A C 1
ATOM 491 O O . GLY A 1 73 ? 9.971 -0.068 -31.008 1.00 61.34 73 GLY A O 1
ATOM 492 N N . PRO A 1 74 ? 10.479 -2.256 -31.124 1.00 58.25 74 PRO A N 1
ATOM 493 C CA . PRO A 1 74 ? 11.876 -2.050 -30.765 1.00 58.25 74 PRO A CA 1
ATOM 494 C C . PRO A 1 74 ? 12.473 -0.958 -31.657 1.00 58.25 74 PRO A C 1
ATOM 496 O O . PRO A 1 74 ? 12.433 -1.053 -32.880 1.00 58.25 74 PRO A O 1
ATOM 499 N N . SER A 1 75 ? 12.964 0.116 -31.027 1.00 58.78 75 SER A N 1
ATOM 500 C CA . SER A 1 75 ? 13.688 1.188 -31.710 1.00 58.78 75 SER A CA 1
ATOM 501 C C . SER A 1 75 ? 14.769 0.531 -32.561 1.00 58.78 75 SER A C 1
ATOM 503 O O . SER A 1 75 ? 15.712 -0.034 -32.017 1.00 58.78 75 SER A O 1
ATOM 505 N N . THR A 1 76 ? 14.626 0.604 -33.883 1.00 59.78 76 THR A N 1
ATOM 506 C CA . THR A 1 76 ? 15.595 0.092 -34.866 1.00 59.78 76 THR A CA 1
ATOM 507 C C . THR A 1 76 ? 16.956 0.777 -34.746 1.00 59.78 76 THR A C 1
ATOM 509 O O . THR A 1 76 ? 17.960 0.271 -35.234 1.00 59.78 76 THR A O 1
ATOM 512 N N . GLY A 1 77 ? 17.020 1.916 -34.053 1.00 62.62 77 GLY A N 1
ATOM 513 C CA . GLY A 1 77 ? 18.268 2.467 -33.551 1.00 62.62 77 GLY A CA 1
ATOM 514 C C . GLY A 1 77 ? 18.656 1.754 -32.264 1.00 62.62 77 GLY A C 1
ATOM 515 O O . GLY A 1 77 ? 17.895 1.847 -31.298 1.00 62.62 77 GLY A O 1
ATOM 516 N N . GLY A 1 78 ? 19.822 1.099 -32.277 1.00 72.25 78 GLY A N 1
ATOM 517 C CA . GLY A 1 78 ? 20.396 0.306 -31.186 1.00 72.25 78 GLY A CA 1
ATOM 518 C C . GLY A 1 78 ? 20.418 0.975 -29.806 1.00 72.25 78 GLY A C 1
ATOM 519 O O . GLY A 1 78 ? 19.863 2.054 -29.562 1.00 72.25 78 GLY A O 1
ATOM 520 N N . THR A 1 79 ? 21.056 0.313 -28.849 1.00 81.56 79 THR A N 1
ATOM 521 C CA . THR A 1 79 ? 21.023 0.699 -27.443 1.00 81.56 79 THR A CA 1
ATOM 522 C C . THR A 1 79 ? 21.442 2.162 -27.243 1.00 81.56 79 THR A C 1
ATOM 524 O O . THR A 1 79 ? 22.236 2.754 -27.984 1.00 81.56 79 THR A O 1
ATOM 527 N N . ARG A 1 80 ? 20.921 2.799 -26.184 1.00 84.12 80 ARG A N 1
ATOM 528 C CA . ARG A 1 80 ? 21.343 4.159 -25.789 1.00 84.12 80 ARG A CA 1
ATOM 529 C C . ARG A 1 80 ? 22.866 4.247 -25.622 1.00 84.12 80 ARG A C 1
ATOM 531 O O . ARG A 1 80 ? 23.434 5.322 -25.824 1.00 84.12 80 ARG A O 1
ATOM 538 N N . LYS A 1 81 ? 23.502 3.131 -25.245 1.00 82.31 81 LYS A N 1
ATOM 539 C CA . LYS A 1 81 ? 24.954 2.992 -25.143 1.00 82.31 81 LYS A CA 1
ATOM 540 C C . LYS A 1 81 ? 25.611 3.150 -26.518 1.00 82.31 81 LYS A C 1
ATOM 542 O O . LYS A 1 81 ? 26.405 4.079 -26.660 1.00 82.31 81 LYS A O 1
ATOM 547 N N . GLU A 1 82 ? 25.199 2.380 -27.530 1.00 81.00 82 GLU A N 1
ATOM 548 C CA . GLU A 1 82 ? 25.708 2.514 -28.909 1.00 81.00 82 GLU A CA 1
ATOM 549 C C . GLU A 1 82 ? 25.532 3.938 -29.454 1.00 81.00 82 GLU A C 1
ATOM 551 O O . GLU A 1 82 ? 26.467 4.526 -29.996 1.00 81.00 82 GLU A O 1
ATOM 556 N N . ARG A 1 83 ? 24.364 4.561 -29.245 1.00 84.44 83 ARG A N 1
ATOM 557 C CA . ARG A 1 83 ? 24.104 5.931 -29.732 1.00 84.44 83 ARG A CA 1
ATOM 558 C C . ARG A 1 83 ? 25.038 6.969 -29.106 1.00 84.44 83 ARG A C 1
ATOM 560 O O . ARG A 1 83 ? 25.460 7.920 -29.765 1.00 84.44 83 ARG A O 1
ATOM 567 N N . ARG A 1 84 ? 25.362 6.801 -27.820 1.00 87.81 84 ARG A N 1
ATOM 568 C CA . ARG A 1 84 ? 26.302 7.675 -27.103 1.00 87.81 84 ARG A CA 1
ATOM 569 C C . ARG A 1 84 ? 27.735 7.461 -27.569 1.00 87.81 84 ARG A C 1
ATOM 571 O O . ARG A 1 84 ? 28.476 8.434 -27.666 1.00 87.81 84 ARG A O 1
ATOM 578 N N . GLU A 1 85 ? 28.125 6.225 -27.852 1.00 83.06 85 GLU A N 1
ATOM 579 C CA . GLU A 1 85 ? 29.450 5.922 -28.396 1.00 83.06 85 GLU A CA 1
ATOM 580 C C . GLU A 1 85 ? 29.614 6.478 -29.812 1.00 83.06 85 GLU A C 1
ATOM 582 O O . GLU A 1 85 ? 30.573 7.210 -30.049 1.00 83.06 85 GLU A O 1
ATOM 587 N N . ALA A 1 86 ? 28.634 6.293 -30.701 1.00 78.75 86 ALA A N 1
ATOM 588 C CA . ALA A 1 86 ? 28.639 6.899 -32.035 1.00 78.75 86 ALA A CA 1
ATOM 589 C C . ALA A 1 86 ? 28.767 8.437 -31.984 1.00 78.75 86 ALA A C 1
ATOM 591 O O . ALA A 1 86 ? 29.561 9.030 -32.715 1.00 78.75 86 ALA A O 1
ATOM 592 N N . ALA A 1 87 ? 28.060 9.098 -31.058 1.00 79.94 87 ALA A N 1
ATOM 593 C CA . ALA A 1 87 ? 28.166 10.546 -30.861 1.00 79.94 87 ALA A CA 1
ATOM 594 C C . ALA A 1 87 ? 29.543 11.000 -30.334 1.00 79.94 87 ALA A C 1
ATOM 596 O O . ALA A 1 87 ? 29.978 12.119 -30.625 1.00 79.94 87 ALA A O 1
ATOM 597 N N . ARG A 1 88 ? 30.243 10.157 -29.560 1.00 79.81 88 ARG A N 1
ATOM 598 C CA . ARG A 1 88 ? 31.625 10.425 -29.129 1.00 79.81 88 ARG A CA 1
ATOM 599 C C . ARG A 1 88 ? 32.603 10.256 -30.287 1.00 79.81 88 ARG A C 1
ATOM 601 O O . ARG A 1 88 ? 33.433 11.141 -30.473 1.00 79.81 88 ARG A O 1
ATOM 608 N N .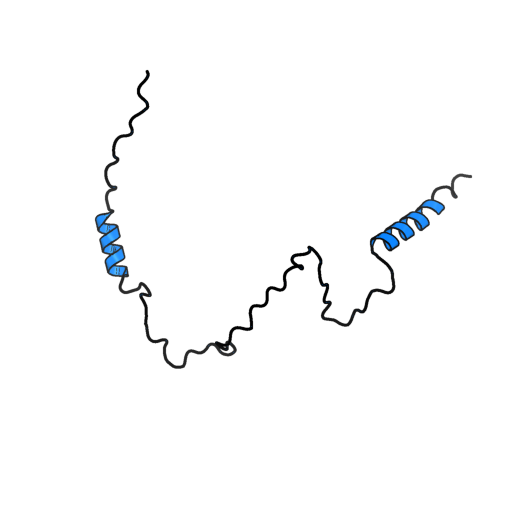 GLN A 1 89 ? 32.454 9.204 -31.094 1.00 74.75 89 GLN A N 1
ATOM 609 C CA . GLN A 1 89 ? 33.293 8.978 -32.277 1.00 74.75 89 GLN A CA 1
ATOM 610 C C . GLN A 1 89 ? 33.149 10.116 -33.297 1.00 74.75 89 GLN A C 1
ATOM 612 O O . GLN A 1 89 ? 34.146 10.690 -33.731 1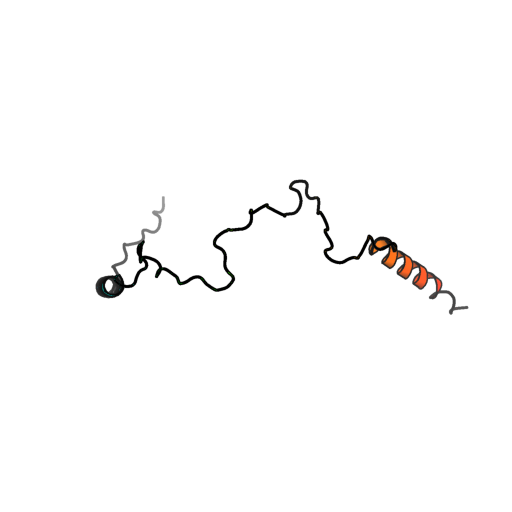.00 74.75 89 GLN A O 1
ATOM 617 N N . GLY A 1 90 ? 31.918 10.559 -33.573 1.00 67.12 90 GLY A N 1
ATOM 618 C CA . GLY A 1 90 ? 31.669 11.712 -34.447 1.00 67.12 90 GLY A CA 1
ATOM 619 C C . GLY A 1 90 ? 32.253 13.036 -33.927 1.00 67.12 90 GLY A C 1
ATOM 620 O O . GLY A 1 90 ? 32.575 13.925 -34.711 1.00 67.12 90 GLY A O 1
ATOM 621 N N . LYS A 1 91 ? 32.444 13.185 -32.606 1.00 62.41 91 LYS A N 1
ATOM 622 C CA . LYS A 1 91 ? 33.075 14.372 -31.998 1.00 62.41 91 LYS A CA 1
ATOM 623 C C . LYS A 1 91 ? 34.599 14.269 -31.877 1.00 62.41 91 LYS A C 1
ATOM 625 O O . LYS A 1 91 ? 35.231 15.318 -31.750 1.00 62.41 91 LYS A O 1
ATOM 630 N N . ALA A 1 92 ? 35.181 13.069 -31.903 1.00 60.28 92 ALA A N 1
ATOM 631 C CA . ALA A 1 92 ? 36.627 12.857 -31.794 1.00 60.28 92 ALA A CA 1
ATOM 632 C C . ALA A 1 92 ? 37.382 13.246 -33.082 1.00 60.28 92 ALA A C 1
ATOM 634 O O . ALA A 1 92 ? 38.489 13.771 -33.001 1.00 60.28 92 ALA A O 1
ATOM 635 N N . GLY A 1 93 ? 36.758 13.107 -34.259 1.00 57.62 93 GLY A N 1
ATOM 636 C CA . GLY A 1 93 ? 37.368 13.494 -35.543 1.00 57.62 93 GLY A CA 1
ATOM 637 C C . GLY A 1 93 ? 37.459 15.008 -35.802 1.00 57.62 93 GLY A C 1
ATOM 638 O O . GLY A 1 93 ? 38.252 15.450 -36.625 1.00 57.62 93 GLY A O 1
ATOM 639 N N . GLY A 1 94 ? 36.679 15.836 -35.095 1.00 56.59 94 GLY A N 1
ATOM 640 C CA . GLY A 1 94 ? 36.547 17.268 -35.407 1.00 56.59 94 GLY A CA 1
ATOM 641 C C . GLY A 1 94 ? 37.496 18.217 -34.665 1.00 56.59 94 GLY A C 1
ATOM 642 O O . GLY A 1 94 ? 37.514 19.410 -34.973 1.00 56.59 94 GLY A O 1
ATOM 643 N N . LYS A 1 95 ? 38.250 17.739 -33.664 1.00 57.00 95 LYS A N 1
ATOM 644 C CA . LYS A 1 95 ? 39.006 18.623 -32.745 1.00 57.00 95 LYS A CA 1
ATOM 645 C C . LYS A 1 95 ? 40.490 18.762 -33.080 1.00 57.00 95 LYS A C 1
ATOM 647 O O . LYS A 1 95 ? 41.118 19.713 -32.629 1.00 57.00 95 LYS A O 1
ATOM 652 N N . HIS A 1 96 ? 41.027 17.867 -33.908 1.00 55.31 96 HIS A N 1
ATOM 653 C CA . HIS A 1 96 ? 42.429 17.895 -34.338 1.00 55.31 96 HIS A CA 1
ATOM 654 C C . HIS A 1 96 ? 42.629 18.413 -35.771 1.00 55.31 96 HIS A C 1
ATOM 656 O O . HIS A 1 96 ? 43.760 18.656 -36.171 1.00 55.31 96 HIS A O 1
ATOM 662 N N . ALA A 1 97 ? 41.551 18.665 -36.521 1.00 55.56 97 ALA A N 1
ATOM 663 C CA . ALA A 1 97 ? 41.623 19.157 -37.900 1.00 55.56 97 ALA A CA 1
ATOM 664 C C . ALA A 1 97 ? 41.745 20.693 -38.033 1.00 55.56 97 ALA A C 1
ATOM 666 O O . ALA A 1 97 ? 41.923 21.187 -39.137 1.00 55.56 97 ALA A O 1
ATOM 667 N N . ARG A 1 98 ? 41.654 21.466 -36.936 1.00 58.97 98 ARG A N 1
ATOM 668 C CA . ARG A 1 98 ? 41.761 22.948 -36.950 1.00 58.97 98 ARG A CA 1
ATOM 669 C C . ARG A 1 98 ? 43.029 23.491 -36.277 1.00 58.97 98 ARG A C 1
ATOM 671 O O . ARG A 1 98 ? 43.024 24.599 -35.751 1.00 58.97 98 ARG A O 1
ATOM 678 N N . ARG A 1 99 ? 44.089 22.685 -36.208 1.00 59.12 99 ARG A N 1
ATOM 679 C CA . ARG A 1 99 ? 45.425 23.115 -35.762 1.00 59.12 99 ARG A CA 1
ATOM 680 C C . ARG A 1 99 ? 46.477 22.532 -36.704 1.00 59.12 99 ARG A C 1
ATOM 682 O O . ARG A 1 99 ? 47.259 21.682 -36.293 1.00 59.12 99 ARG A O 1
ATOM 689 N N . ARG A 1 100 ? 46.435 22.933 -37.970 1.00 47.44 100 ARG A N 1
ATOM 690 C CA . ARG A 1 100 ? 47.556 22.883 -38.910 1.00 47.44 100 ARG A CA 1
ATOM 691 C C . ARG A 1 100 ? 47.453 24.079 -39.835 1.00 47.44 100 ARG A C 1
ATOM 693 O O . ARG A 1 100 ? 46.297 24.441 -40.145 1.00 47.44 100 ARG A O 1
#

Foldseek 3Di:
DDDDDDDDDDDDDPCPVVVVVVVVVCVVVPPPDDPPDPPPPDDVPDDPDDDPPDPQDAPPVNHHDDDDPDDDDPDPPDDPVVVVVVVVVVVVVPPPPPPD

Radius of gyration: 34.64 Å; chains: 1; bounding box: 76×38×81 Å

Secondary structure (DSSP, 8-state):
-PPPPPPPPPPPPTTHHHHHHHHHHHTTSS--S-PPPPTT-PPTT--S-PPP----SS-TTS------SSS----SS--HHHHHHHHHHHHHTTSSTT--

Sequence (100 aa):
RAEGPTVAAQPAPSGLAEFAAAAAQQAGAVATKQRPAPAGLRAKGIDDSAPPLTYSGPSEDGSVEITRSGGGGPSTGGTRKERREAARQGKAGGKHARRR